Protein AF-A0A241VKY9-F1 (afdb_monomer_lite)

Sequence (109 aa):
MDLINQLGGYEKAKNELEKTKNQKYRNFGFLEEALLQYRREHNIFEVGDLVVNDGLIAPHIYSFKKLMPEISMALIMRNGEEGACGLFRLRHATPKEIQAGRRLEVCGG

pLDDT: mean 86.32, std 12.29, range [33.91, 96.44]

Secondary structure (DSSP, 8-state):
--HHHHTTSHHHHHHHHHHHHTSTT---HHHHHHHHHHHHHHT---TT-EEEETT-SS---EEEEEEEGGGTEEEEEETTEEEEEEGGGEEEPPHHHHHHTSPPP----

Radius of gyration: 15.53 Å; chains: 1; bounding box: 40×33×50 Å

Structure (mmCIF, N/CA/C/O backbone):
data_AF-A0A241VKY9-F1
#
_entry.id   AF-A0A241VKY9-F1
#
loop_
_atom_site.group_PDB
_atom_site.id
_atom_site.type_symbol
_atom_site.label_atom_id
_atom_site.label_alt_id
_atom_site.label_comp_id
_atom_site.label_asym_id
_atom_site.label_entity_id
_atom_site.label_seq_id
_atom_site.pdbx_PDB_ins_code
_atom_site.Cartn_x
_atom_site.Cartn_y
_atom_site.Cartn_z
_atom_site.occupancy
_atom_site.B_iso_or_equiv
_atom_site.auth_seq_id
_atom_site.auth_comp_id
_atom_site.auth_asym_id
_atom_site.auth_atom_id
_atom_site.pdbx_PDB_model_num
ATOM 1 N N . MET A 1 1 ? -23.117 -1.696 1.195 1.00 53.22 1 MET A N 1
ATOM 2 C CA . MET A 1 1 ? -22.754 -0.777 2.294 1.00 53.22 1 MET A CA 1
ATOM 3 C C . MET A 1 1 ? -21.335 -1.103 2.684 1.00 53.22 1 MET A C 1
ATOM 5 O O . MET A 1 1 ? -21.063 -2.259 2.969 1.00 53.22 1 MET A O 1
ATOM 9 N N . ASP A 1 2 ? -20.450 -0.123 2.612 1.00 78.00 2 ASP A N 1
ATOM 10 C CA . ASP A 1 2 ? -19.056 -0.283 3.006 1.00 78.00 2 ASP A CA 1
ATOM 11 C C . ASP A 1 2 ? -18.948 -0.171 4.539 1.00 78.00 2 ASP A C 1
ATOM 13 O O . ASP A 1 2 ? -19.438 0.794 5.134 1.00 78.00 2 ASP A O 1
ATOM 17 N N . LEU A 1 3 ? -18.357 -1.190 5.170 1.00 82.50 3 LEU A N 1
ATOM 18 C CA . LEU A 1 3 ? -18.149 -1.280 6.619 1.00 82.50 3 LEU A CA 1
ATOM 19 C C . LEU A 1 3 ? -17.422 -0.037 7.155 1.00 82.50 3 LEU A C 1
ATOM 21 O O . LEU A 1 3 ? -17.753 0.459 8.231 1.00 82.50 3 LEU A O 1
ATOM 25 N N . ILE A 1 4 ? -16.480 0.509 6.382 1.00 86.62 4 ILE A N 1
ATOM 26 C CA . ILE A 1 4 ? -15.721 1.705 6.758 1.00 86.62 4 ILE A CA 1
ATOM 27 C C . ILE A 1 4 ? -16.634 2.930 6.844 1.00 86.62 4 ILE A C 1
ATOM 29 O O . ILE A 1 4 ? -16.557 3.713 7.794 1.00 86.62 4 ILE A O 1
ATOM 33 N N . ASN A 1 5 ? -17.562 3.065 5.899 1.00 84.19 5 ASN A N 1
ATOM 34 C CA . ASN A 1 5 ? -18.554 4.133 5.910 1.00 84.19 5 ASN A CA 1
ATOM 35 C C . ASN A 1 5 ? -19.540 4.002 7.088 1.00 84.19 5 ASN A C 1
ATOM 37 O O . ASN A 1 5 ? -19.902 5.010 7.695 1.00 84.19 5 ASN A O 1
ATOM 41 N N . GLN A 1 6 ? -19.918 2.780 7.483 1.00 84.38 6 GLN A N 1
ATOM 42 C CA . GLN A 1 6 ? -20.761 2.547 8.670 1.00 84.38 6 GLN A CA 1
ATOM 43 C C . GLN A 1 6 ? -20.059 2.913 9.986 1.00 84.38 6 GLN A C 1
ATOM 45 O O . GLN A 1 6 ? -20.704 3.402 10.912 1.00 84.38 6 GLN A O 1
ATOM 50 N N . LEU A 1 7 ? -18.738 2.739 10.057 1.00 84.44 7 LEU A N 1
ATOM 51 C CA . LEU A 1 7 ? -17.909 3.152 11.197 1.00 84.44 7 LEU A CA 1
ATOM 52 C C . LEU A 1 7 ? -17.648 4.672 11.232 1.00 84.44 7 LEU A C 1
ATOM 54 O O . LEU A 1 7 ? -16.969 5.178 12.128 1.00 84.44 7 LEU A O 1
ATOM 58 N N . GLY A 1 8 ? -18.220 5.422 10.286 1.00 88.00 8 GLY A N 1
ATOM 59 C CA . GLY A 1 8 ? -18.117 6.875 10.208 1.00 88.00 8 GLY A CA 1
ATOM 60 C C . GLY A 1 8 ? -16.849 7.368 9.510 1.00 88.00 8 GLY A C 1
ATOM 61 O O . GLY A 1 8 ? -16.418 8.492 9.781 1.00 88.00 8 GLY A O 1
ATOM 62 N N . GLY A 1 9 ? -16.278 6.543 8.630 1.00 89.06 9 GLY A N 1
ATOM 63 C CA . GLY A 1 9 ? -15.174 6.889 7.742 1.00 89.06 9 GLY A CA 1
ATOM 64 C C . GLY A 1 9 ? -13.849 6.221 8.107 1.00 89.06 9 GLY A C 1
ATOM 65 O O . GLY A 1 9 ? -13.673 5.666 9.193 1.00 89.06 9 GLY A O 1
ATOM 66 N N . TYR A 1 10 ? -12.901 6.320 7.173 1.00 89.81 10 TYR A N 1
ATOM 67 C CA . TYR A 1 10 ? -11.587 5.678 7.235 1.00 89.81 10 TYR A CA 1
ATOM 68 C C . TYR A 1 10 ? -10.825 5.961 8.537 1.00 89.81 10 TYR A C 1
ATOM 70 O O . TYR A 1 10 ? -10.441 5.033 9.246 1.00 89.81 10 TYR A O 1
ATOM 78 N N . GLU A 1 11 ? -10.687 7.238 8.904 1.00 89.88 11 GLU A N 1
ATOM 79 C CA . GLU A 1 11 ? -9.952 7.654 10.106 1.00 89.88 11 GLU A CA 1
ATOM 80 C C . GLU A 1 11 ? -10.564 7.098 11.398 1.00 89.88 11 GLU A C 1
ATOM 82 O O . GLU A 1 11 ? -9.847 6.682 12.309 1.00 89.88 11 GLU A O 1
ATOM 87 N N . LYS A 1 12 ? -11.900 7.038 11.482 1.00 89.75 12 LYS A N 1
ATOM 88 C CA . LYS A 1 12 ? -12.578 6.467 12.653 1.00 89.75 12 LYS A CA 1
ATOM 89 C C . LYS A 1 12 ? -12.350 4.964 12.734 1.00 89.75 12 LYS A C 1
ATOM 91 O O . LYS A 1 12 ? -11.969 4.475 13.793 1.00 89.75 12 LYS A O 1
ATOM 96 N N . ALA A 1 13 ? -12.524 4.252 11.623 1.00 89.44 13 ALA A N 1
ATOM 97 C CA . ALA A 1 13 ? -12.294 2.812 11.558 1.00 89.44 13 ALA A CA 1
ATOM 98 C C . ALA A 1 13 ? -10.840 2.440 11.911 1.00 89.44 13 ALA A C 1
ATOM 100 O O . ALA A 1 13 ? -10.611 1.501 12.675 1.00 89.44 13 ALA A O 1
ATOM 101 N N . LYS A 1 14 ? -9.863 3.216 11.426 1.00 89.31 14 LYS A N 1
ATOM 102 C CA . LYS A 1 14 ? -8.444 3.048 11.761 1.00 89.31 14 LYS A CA 1
ATOM 103 C 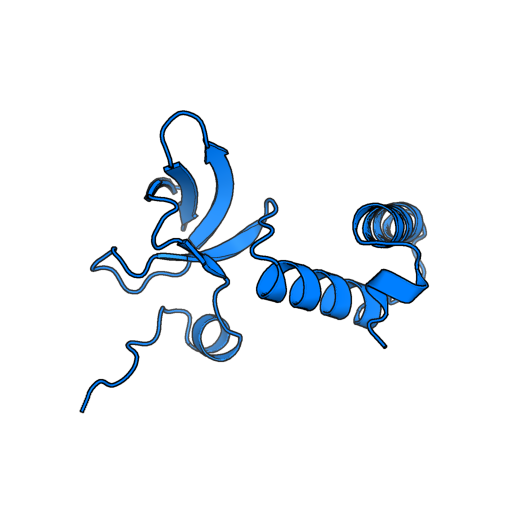C . LYS A 1 14 ? -8.167 3.275 13.248 1.00 89.31 14 LYS A C 1
ATOM 105 O O . LYS A 1 14 ? -7.511 2.451 13.879 1.00 89.31 14 LYS A O 1
ATOM 110 N N . ASN A 1 15 ? -8.701 4.350 13.825 1.00 88.62 15 ASN A N 1
ATOM 111 C CA . ASN A 1 15 ? -8.531 4.646 15.248 1.00 88.62 15 ASN A CA 1
ATOM 112 C C . ASN A 1 15 ? -9.141 3.547 16.139 1.00 88.62 15 ASN A C 1
ATOM 114 O O . ASN A 1 15 ? -8.541 3.137 17.130 1.00 88.62 15 ASN A O 1
ATOM 118 N N . GLU A 1 16 ? -10.310 3.016 15.773 1.00 86.38 16 GLU A N 1
ATOM 119 C CA . GLU A 1 16 ? -10.911 1.879 16.482 1.00 86.38 16 GLU A CA 1
ATOM 120 C C . GLU A 1 16 ? -10.027 0.625 16.407 1.00 86.38 16 GLU A C 1
ATOM 122 O O . GLU A 1 16 ? -9.831 -0.054 17.421 1.00 86.38 16 GLU A O 1
ATOM 127 N N . LEU A 1 17 ? -9.415 0.345 15.250 1.00 85.69 17 LEU A N 1
ATOM 128 C CA . LEU A 1 17 ? -8.448 -0.746 15.137 1.00 85.69 17 LEU A CA 1
ATOM 129 C C . LEU A 1 17 ? -7.239 -0.526 16.064 1.00 85.69 17 LEU A C 1
ATOM 131 O O . LEU A 1 17 ? -6.865 -1.442 16.795 1.00 85.69 17 LEU A O 1
ATOM 135 N N . GLU A 1 18 ? -6.648 0.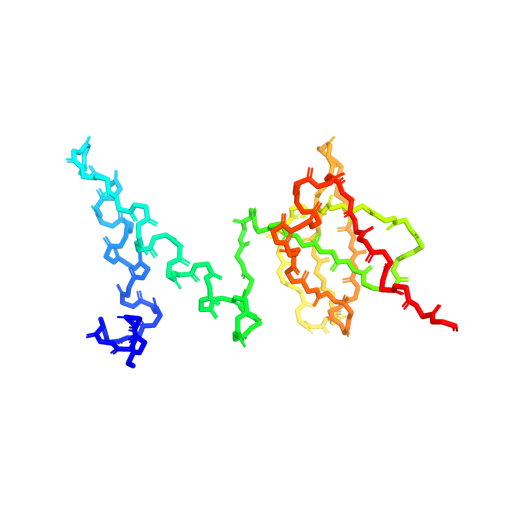671 16.086 1.00 84.44 18 GLU A N 1
ATOM 136 C CA . GLU A 1 18 ? -5.485 0.986 16.933 1.00 84.44 18 GLU A CA 1
ATOM 137 C C . GLU A 1 18 ? -5.797 0.877 18.432 1.00 84.44 18 GLU A C 1
ATOM 139 O O . GLU A 1 18 ? -5.063 0.217 19.177 1.00 84.44 18 GLU A O 1
ATOM 144 N N . LYS A 1 19 ? -6.925 1.446 18.880 1.00 82.38 19 LYS A N 1
ATOM 145 C CA . LYS A 1 19 ? -7.395 1.315 20.270 1.00 82.38 19 LYS A CA 1
ATOM 146 C C . LYS A 1 19 ? -7.543 -0.139 20.680 1.00 82.38 19 LYS A C 1
ATOM 148 O O . LYS A 1 19 ? -7.254 -0.483 21.827 1.00 82.38 19 LYS A O 1
ATOM 153 N N . THR A 1 20 ? -7.997 -0.985 19.758 1.00 74.81 20 THR A N 1
ATOM 154 C CA . THR A 1 20 ? -8.284 -2.376 20.086 1.00 74.81 20 THR A CA 1
ATOM 155 C C . THR A 1 20 ? -7.098 -3.313 19.885 1.00 74.81 20 THR A C 1
ATOM 157 O O . THR A 1 20 ? -7.024 -4.308 20.596 1.00 74.81 20 THR A O 1
ATOM 160 N N . LYS A 1 21 ? -6.096 -2.969 19.063 1.00 72.38 21 LYS A N 1
ATOM 161 C CA . LYS A 1 21 ? -4.784 -3.653 19.064 1.00 72.38 21 LYS A CA 1
ATOM 162 C C . LYS A 1 21 ? -4.100 -3.585 20.429 1.00 72.38 21 LYS A C 1
ATOM 164 O O . LYS A 1 21 ? -3.457 -4.545 20.846 1.00 72.38 21 LYS A O 1
ATOM 169 N N . ASN A 1 22 ? -4.306 -2.492 21.163 1.00 66.38 22 ASN A N 1
ATOM 170 C CA . ASN A 1 22 ? -3.832 -2.352 22.542 1.00 66.38 22 ASN A CA 1
ATOM 171 C C . ASN A 1 22 ? -4.612 -3.227 23.545 1.00 66.38 22 ASN A C 1
ATOM 173 O O . ASN A 1 22 ? -4.151 -3.458 24.663 1.00 66.38 22 ASN A O 1
ATOM 177 N N . GLN A 1 23 ? -5.775 -3.755 23.153 1.00 67.88 23 GLN A N 1
ATOM 178 C CA . GLN A 1 23 ? -6.578 -4.681 23.946 1.00 67.88 23 GLN A CA 1
ATOM 179 C C . GLN A 1 23 ? -6.308 -6.112 23.465 1.00 67.88 23 GLN A C 1
ATOM 181 O O . GLN A 1 23 ? -6.885 -6.586 22.495 1.00 67.88 23 GLN A O 1
ATOM 186 N N . LYS A 1 24 ? -5.419 -6.802 24.185 1.00 58.69 24 LYS A N 1
ATOM 187 C CA . LYS A 1 24 ? -4.808 -8.127 23.930 1.00 58.69 24 LYS A CA 1
ATOM 188 C C . LYS A 1 24 ? -5.697 -9.301 23.440 1.00 58.69 24 LYS A C 1
ATOM 190 O O . LYS A 1 24 ? -5.159 -10.387 23.259 1.00 58.69 24 LYS A O 1
ATOM 195 N N . TYR A 1 25 ? -7.013 -9.151 23.263 1.00 53.47 25 TYR A N 1
ATOM 196 C CA . TYR A 1 25 ? -7.967 -10.273 23.239 1.00 53.47 25 TYR A CA 1
ATOM 197 C C . TYR A 1 25 ? -9.054 -10.247 22.157 1.00 53.47 25 TYR A C 1
ATOM 199 O O . TYR A 1 25 ? -10.051 -10.957 22.289 1.00 53.47 25 TYR A O 1
ATOM 207 N N . ARG A 1 26 ? -8.913 -9.485 21.070 1.00 59.72 26 ARG A N 1
ATOM 208 C CA . ARG A 1 26 ? -9.899 -9.556 19.980 1.00 59.72 26 ARG A CA 1
ATOM 209 C C . ARG A 1 26 ? -9.243 -9.715 18.617 1.00 59.72 26 ARG A C 1
ATOM 211 O O . ARG A 1 26 ? -8.392 -8.929 18.219 1.00 59.72 26 ARG A O 1
ATOM 218 N N . ASN A 1 27 ? -9.683 -10.750 17.909 1.00 60.69 27 ASN A N 1
ATOM 219 C CA . ASN A 1 27 ? -9.340 -10.994 16.519 1.00 60.69 27 ASN A CA 1
ATOM 220 C C . ASN A 1 27 ? -10.202 -10.076 15.635 1.00 60.69 27 ASN A C 1
ATOM 222 O O . ASN A 1 27 ? -11.409 -10.282 15.521 1.00 60.69 27 ASN A O 1
ATOM 226 N N . PHE A 1 28 ? -9.585 -9.045 15.056 1.00 71.50 28 PHE A N 1
ATOM 227 C CA . PHE A 1 28 ? -10.226 -8.080 14.153 1.00 71.50 28 PHE A CA 1
ATOM 228 C C . PHE A 1 28 ? -9.790 -8.258 12.699 1.00 71.50 28 PHE A C 1
ATOM 230 O O . PHE A 1 28 ? -9.819 -7.288 11.944 1.00 71.50 28 PHE A O 1
ATOM 237 N N . GLY A 1 29 ? -9.424 -9.477 12.283 1.00 79.00 29 GLY A N 1
ATOM 238 C CA . GLY A 1 29 ? -9.007 -9.738 10.899 1.00 79.00 29 GLY A CA 1
ATOM 239 C C . GLY A 1 29 ? -9.967 -9.144 9.858 1.00 79.00 29 GLY A C 1
ATOM 240 O O . GLY A 1 29 ? -9.523 -8.532 8.897 1.00 79.00 29 GLY A O 1
ATOM 241 N N . PHE A 1 30 ? -11.280 -9.172 10.121 1.00 83.12 30 PHE A N 1
ATOM 242 C CA . PHE A 1 30 ? -12.287 -8.569 9.239 1.00 83.12 30 PHE A CA 1
ATOM 243 C C . PHE A 1 30 ? -12.161 -7.038 9.084 1.00 83.12 30 PHE A C 1
ATOM 245 O O . PHE A 1 30 ? -12.415 -6.509 8.005 1.00 83.12 30 PHE A O 1
ATOM 252 N N . LEU A 1 31 ? -11.788 -6.308 10.144 1.00 86.50 31 LEU A N 1
ATOM 253 C CA . LEU A 1 31 ? -11.622 -4.851 10.100 1.00 86.50 31 LEU A CA 1
ATOM 254 C C . LEU A 1 31 ? -10.304 -4.481 9.415 1.00 86.50 31 LEU A C 1
ATOM 256 O O . LEU A 1 31 ? -10.262 -3.516 8.657 1.00 86.50 31 LEU A O 1
ATOM 260 N N . GLU A 1 32 ? -9.246 -5.262 9.647 1.00 86.94 32 GLU A N 1
ATOM 261 C CA . GLU A 1 32 ? -7.969 -5.102 8.944 1.00 86.94 32 GLU A CA 1
ATOM 262 C C . GLU A 1 32 ? -8.126 -5.345 7.439 1.00 86.94 32 GLU A C 1
ATOM 264 O O . GLU A 1 32 ? -7.646 -4.547 6.632 1.00 86.94 32 GLU A O 1
ATOM 269 N N . GLU A 1 33 ? -8.857 -6.392 7.053 1.00 87.62 33 GLU A N 1
ATOM 270 C CA . GLU A 1 33 ? -9.189 -6.684 5.658 1.00 87.62 33 GLU A CA 1
ATOM 271 C C . GLU A 1 33 ? -10.042 -5.579 5.029 1.00 87.62 33 GLU A C 1
ATOM 273 O O . GLU A 1 33 ? -9.740 -5.132 3.922 1.00 87.62 33 GLU A O 1
ATOM 278 N N . ALA A 1 34 ? -11.063 -5.086 5.738 1.00 89.56 34 ALA A N 1
ATOM 279 C CA . ALA A 1 34 ? -11.904 -3.994 5.253 1.00 89.56 34 ALA A CA 1
ATOM 280 C C . ALA A 1 34 ? -11.111 -2.691 5.057 1.00 89.56 34 ALA A C 1
ATOM 282 O O . ALA A 1 34 ? -11.262 -2.028 4.032 1.00 89.56 34 ALA A O 1
ATOM 283 N N . LEU A 1 35 ? -10.223 -2.341 5.995 1.00 91.31 35 LEU A N 1
ATOM 284 C CA . LEU A 1 35 ? -9.340 -1.178 5.869 1.00 91.31 35 LEU A CA 1
ATOM 285 C C . LEU A 1 35 ? -8.350 -1.346 4.712 1.00 91.31 35 LEU A C 1
ATOM 287 O O . LEU A 1 35 ? -8.130 -0.407 3.949 1.00 91.31 35 LEU A O 1
ATOM 291 N N . LEU A 1 36 ? -7.768 -2.536 4.542 1.00 91.25 36 LEU A N 1
ATOM 292 C CA . LEU A 1 36 ? -6.895 -2.832 3.407 1.00 91.25 36 LEU A CA 1
ATOM 293 C C . LEU A 1 36 ? -7.640 -2.699 2.073 1.00 91.25 36 LEU A C 1
ATOM 295 O O . LEU A 1 36 ? -7.105 -2.102 1.140 1.00 91.25 36 LEU A O 1
ATOM 299 N N . GLN A 1 37 ? -8.860 -3.227 1.980 1.00 90.88 37 GLN A N 1
ATOM 300 C CA . GLN A 1 37 ? -9.674 -3.132 0.773 1.00 90.88 37 GLN A CA 1
ATOM 301 C C . GLN A 1 37 ? -10.033 -1.676 0.456 1.00 90.88 37 GLN A C 1
ATOM 303 O O . GLN A 1 37 ? -9.817 -1.225 -0.667 1.00 90.88 37 GLN A O 1
ATOM 308 N N . TYR A 1 38 ? -10.462 -0.911 1.461 1.00 92.56 38 TYR A N 1
ATOM 309 C CA . TYR A 1 38 ? -10.755 0.513 1.310 1.00 92.56 38 TYR A CA 1
ATOM 310 C C . TYR A 1 38 ? -9.530 1.300 0.822 1.00 92.56 38 TYR A C 1
ATOM 312 O O . TYR A 1 38 ? -9.619 2.094 -0.112 1.00 92.56 38 TYR A O 1
ATOM 320 N N . ARG A 1 39 ? -8.347 1.043 1.394 1.00 93.50 39 ARG A N 1
ATOM 321 C CA . ARG A 1 39 ? -7.100 1.689 0.952 1.00 93.50 39 ARG A CA 1
ATOM 322 C C . ARG A 1 39 ? -6.770 1.401 -0.509 1.00 93.50 39 ARG A C 1
ATOM 324 O O . ARG A 1 39 ? -6.362 2.311 -1.231 1.00 93.50 39 ARG A O 1
ATOM 331 N N . ARG A 1 40 ? -6.981 0.158 -0.950 1.00 91.50 40 ARG A N 1
ATOM 332 C CA . ARG A 1 40 ? -6.783 -0.264 -2.343 1.00 91.50 40 ARG A CA 1
ATOM 333 C C . ARG A 1 40 ? -7.738 0.438 -3.301 1.00 91.50 40 ARG A C 1
ATOM 335 O O . ARG A 1 40 ? -7.301 0.879 -4.357 1.00 91.50 40 ARG A O 1
ATOM 342 N N . GLU A 1 41 ? -9.007 0.563 -2.927 1.00 90.62 41 GLU A N 1
ATOM 343 C CA . GLU A 1 41 ? -10.041 1.209 -3.746 1.00 90.62 41 GLU A CA 1
ATOM 344 C C . GLU A 1 41 ? -9.855 2.729 -3.841 1.00 90.62 41 GLU A C 1
ATOM 346 O O . GLU A 1 41 ? -10.120 3.326 -4.883 1.00 90.62 41 GLU A O 1
ATOM 351 N N . HIS A 1 42 ? -9.345 3.353 -2.778 1.00 90.44 42 HIS A N 1
ATOM 352 C CA . HIS A 1 42 ? -9.181 4.804 -2.685 1.00 90.44 42 HIS A CA 1
ATOM 353 C C . HIS A 1 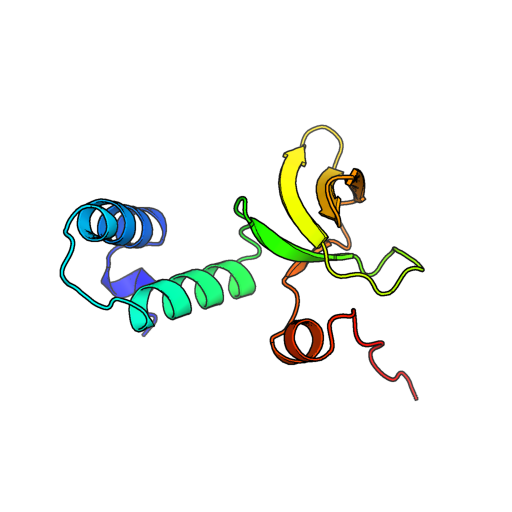42 ? -7.752 5.304 -2.960 1.00 90.44 42 HIS A C 1
ATOM 355 O O . HIS A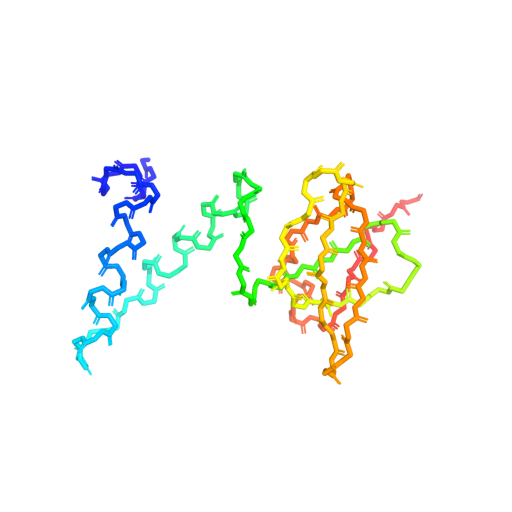 1 42 ? -7.497 6.499 -2.826 1.00 90.44 42 HIS A O 1
ATOM 361 N N . ASN A 1 43 ? -6.819 4.424 -3.350 1.00 90.06 43 ASN A N 1
ATOM 362 C CA . ASN A 1 43 ? -5.395 4.747 -3.535 1.00 90.06 43 ASN A CA 1
ATOM 363 C C . ASN A 1 43 ? -4.759 5.440 -2.314 1.00 90.06 43 ASN A C 1
ATOM 365 O O . ASN A 1 43 ? -3.928 6.341 -2.441 1.00 90.06 43 ASN A O 1
ATOM 369 N N . ILE A 1 44 ? -5.156 5.012 -1.117 1.00 92.69 44 ILE A N 1
ATOM 370 C CA . ILE A 1 44 ? -4.544 5.441 0.143 1.00 92.69 44 ILE A CA 1
ATOM 371 C C . ILE A 1 44 ? -3.383 4.492 0.428 1.00 92.69 44 ILE A C 1
ATOM 373 O O . ILE A 1 44 ? -3.552 3.279 0.342 1.00 92.69 44 ILE A O 1
ATOM 377 N N . PHE A 1 45 ? -2.217 5.029 0.775 1.00 93.38 45 PHE A N 1
ATOM 378 C CA . PHE A 1 45 ? -1.022 4.244 1.082 1.00 93.38 45 PHE A CA 1
ATOM 379 C C . PHE A 1 45 ? -0.601 4.471 2.528 1.00 93.38 45 PHE A C 1
ATOM 381 O O . PHE A 1 45 ? -0.497 5.617 2.972 1.00 93.38 45 PHE A O 1
ATOM 388 N N . GLU A 1 46 ? -0.301 3.395 3.248 1.00 93.69 46 GLU A N 1
ATOM 389 C CA . GLU A 1 46 ? 0.292 3.463 4.579 1.00 93.69 46 GLU A CA 1
ATOM 390 C C . GLU A 1 46 ? 1.577 2.648 4.677 1.00 93.69 46 GLU A C 1
ATOM 392 O O . GLU A 1 46 ? 1.867 1.765 3.867 1.00 93.69 46 GLU A O 1
ATOM 397 N N . VAL A 1 47 ? 2.373 2.975 5.694 1.00 94.25 47 VAL A N 1
ATOM 398 C CA . 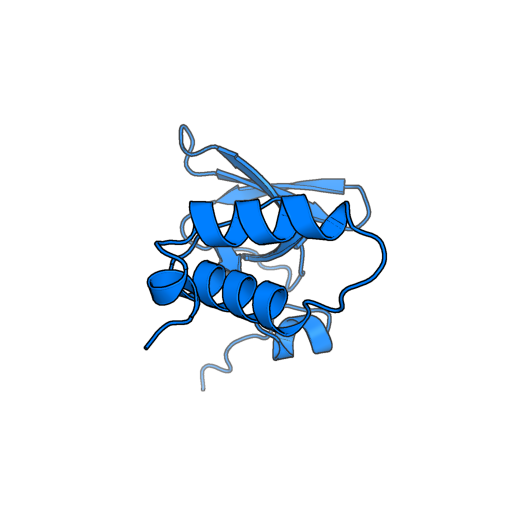VAL A 1 47 ? 3.654 2.320 5.954 1.00 94.25 47 VAL A CA 1
ATOM 399 C C . VAL A 1 47 ? 3.451 0.815 6.114 1.00 94.25 47 VAL A C 1
ATOM 401 O O . VAL A 1 47 ? 2.644 0.379 6.932 1.00 94.25 47 VAL A O 1
ATOM 404 N N . GLY A 1 48 ? 4.212 0.029 5.356 1.00 92.25 48 GLY A N 1
ATOM 405 C CA . GLY A 1 48 ? 4.107 -1.428 5.347 1.00 92.25 48 GLY A CA 1
ATOM 406 C C . GLY A 1 48 ? 3.245 -1.996 4.220 1.00 92.25 48 GLY A C 1
ATOM 407 O O . GLY A 1 48 ? 3.267 -3.210 4.020 1.00 92.25 48 GLY A O 1
ATOM 408 N N . ASP A 1 49 ? 2.523 -1.162 3.463 1.00 95.19 49 ASP A N 1
ATOM 409 C CA . ASP A 1 49 ? 1.715 -1.656 2.349 1.00 95.19 49 ASP A CA 1
ATOM 410 C C . ASP A 1 49 ? 2.573 -2.289 1.265 1.00 95.19 49 ASP A C 1
ATOM 412 O O . ASP A 1 49 ? 3.563 -1.720 0.808 1.00 95.19 49 ASP A O 1
ATOM 416 N N . LEU A 1 50 ? 2.155 -3.470 0.817 1.00 95.62 50 LEU A N 1
ATOM 417 C CA . LEU A 1 50 ? 2.788 -4.133 -0.309 1.00 95.62 50 LEU A CA 1
ATOM 418 C C . LEU A 1 50 ? 2.326 -3.469 -1.602 1.00 95.62 50 LEU A C 1
ATOM 420 O O . LEU A 1 50 ? 1.146 -3.506 -1.956 1.00 95.62 50 LEU A O 1
ATOM 424 N N . VAL A 1 51 ? 3.277 -2.875 -2.307 1.00 95.19 51 VAL A N 1
ATOM 425 C CA . VAL A 1 51 ? 3.063 -2.087 -3.517 1.00 95.19 51 VAL A CA 1
ATOM 426 C C . VAL A 1 51 ? 3.915 -2.611 -4.661 1.00 95.19 51 VAL A C 1
ATOM 428 O O . VAL A 1 51 ? 4.941 -3.272 -4.476 1.00 95.19 51 VAL A O 1
ATOM 431 N N . VAL A 1 52 ? 3.484 -2.281 -5.869 1.00 94.69 52 VAL A N 1
ATOM 432 C CA . VAL A 1 52 ? 4.234 -2.496 -7.103 1.00 94.69 52 VAL A CA 1
ATOM 433 C C . VAL A 1 52 ? 4.227 -1.207 -7.911 1.00 94.69 52 VAL A C 1
ATOM 435 O O . VAL A 1 52 ? 3.338 -0.366 -7.762 1.00 94.69 52 VAL A O 1
ATOM 438 N N . ASN A 1 53 ? 5.232 -1.042 -8.766 1.00 91.56 53 ASN A N 1
ATOM 439 C CA . ASN A 1 53 ? 5.292 0.084 -9.683 1.00 91.56 53 ASN A CA 1
ATOM 440 C C . ASN A 1 53 ? 5.263 -0.424 -11.123 1.00 91.56 53 ASN A C 1
ATOM 442 O O . ASN A 1 53 ? 6.156 -1.162 -11.538 1.00 91.56 53 ASN A O 1
ATOM 446 N N . ASP A 1 54 ? 4.261 -0.005 -11.893 1.00 88.75 54 ASP A N 1
ATOM 447 C CA . ASP A 1 54 ? 4.093 -0.470 -13.271 1.00 88.75 54 ASP A CA 1
ATOM 448 C C . ASP A 1 54 ? 5.099 0.144 -14.261 1.00 88.75 54 ASP A C 1
ATOM 450 O O . ASP A 1 54 ? 5.195 -0.285 -15.410 1.00 88.75 54 ASP A O 1
ATOM 454 N N . GLY A 1 55 ? 5.859 1.155 -13.832 1.00 84.19 55 GLY A N 1
ATOM 455 C CA . GLY A 1 55 ? 6.934 1.779 -14.601 1.00 84.19 55 GLY A CA 1
ATOM 456 C C . GLY A 1 55 ? 8.308 1.161 -14.381 1.00 84.19 55 GLY A C 1
ATOM 457 O O . GLY A 1 55 ? 9.215 1.449 -15.158 1.00 84.19 55 GLY A O 1
ATOM 458 N N . LEU A 1 56 ? 8.475 0.321 -13.357 1.00 82.44 56 LEU A N 1
ATOM 459 C CA . LEU A 1 56 ? 9.735 -0.374 -13.124 1.00 82.44 56 LEU A CA 1
ATOM 460 C C . LEU A 1 56 ? 9.807 -1.645 -13.973 1.00 82.44 56 LEU A C 1
ATOM 462 O O . LEU A 1 56 ? 8.857 -2.423 -14.047 1.00 82.44 56 LEU A O 1
ATOM 466 N N . ILE A 1 57 ? 10.972 -1.869 -14.584 1.00 80.94 57 ILE A N 1
ATOM 467 C CA . ILE A 1 57 ? 11.261 -3.100 -15.335 1.00 80.94 57 ILE A CA 1
ATOM 468 C C . ILE A 1 57 ? 11.239 -4.301 -14.383 1.00 80.94 57 ILE A C 1
ATOM 470 O O . ILE A 1 57 ? 10.698 -5.355 -14.705 1.00 80.94 57 ILE A O 1
ATOM 474 N N . ALA A 1 58 ? 11.797 -4.131 -13.183 1.00 85.56 58 ALA A N 1
ATOM 475 C CA . ALA A 1 58 ? 11.860 -5.193 -12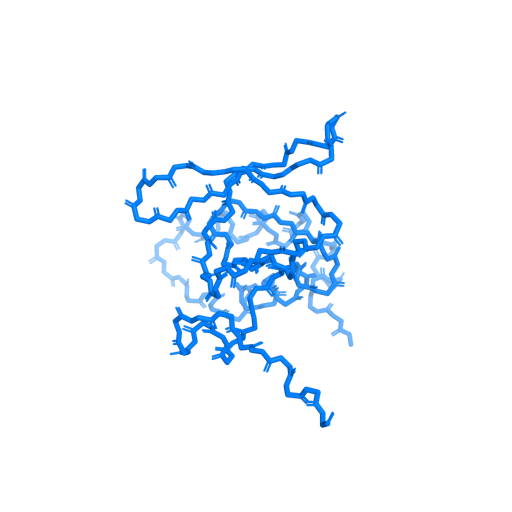.197 1.00 85.56 58 ALA A CA 1
ATOM 476 C C . ALA A 1 58 ? 10.453 -5.541 -11.668 1.00 85.56 58 ALA A C 1
ATOM 478 O O . ALA A 1 58 ? 9.754 -4.659 -11.161 1.00 85.56 58 ALA A O 1
ATOM 479 N N . PRO A 1 59 ? 10.029 -6.819 -11.705 1.00 90.06 59 PRO A N 1
ATOM 480 C CA . PRO A 1 59 ? 8.705 -7.237 -11.256 1.00 90.06 59 PRO A CA 1
ATOM 481 C C . PRO A 1 59 ? 8.663 -7.427 -9.732 1.00 90.06 59 PRO A C 1
ATOM 483 O O . PRO A 1 59 ? 8.162 -8.428 -9.226 1.00 90.06 59 PRO A O 1
ATOM 486 N N . HIS A 1 60 ? 9.254 -6.518 -8.967 1.00 92.69 60 HIS A N 1
ATOM 487 C CA . HIS A 1 60 ? 9.375 -6.677 -7.523 1.00 92.69 60 HIS A CA 1
ATOM 488 C C . HIS A 1 60 ? 8.161 -6.129 -6.777 1.00 92.69 60 HIS A C 1
ATOM 490 O O . HIS A 1 60 ? 7.520 -5.170 -7.206 1.00 92.69 60 HIS A O 1
ATOM 496 N N . ILE A 1 61 ? 7.885 -6.754 -5.634 1.00 94.81 61 ILE A N 1
ATOM 497 C CA . ILE A 1 61 ? 7.012 -6.203 -4.603 1.00 94.81 61 ILE A CA 1
ATOM 498 C C . ILE A 1 61 ? 7.883 -5.430 -3.627 1.00 94.81 61 ILE A C 1
ATOM 500 O O . ILE A 1 61 ? 8.966 -5.885 -3.244 1.00 94.81 61 ILE A O 1
ATOM 504 N N . TYR A 1 62 ? 7.387 -4.270 -3.232 1.00 95.31 62 TYR A N 1
ATOM 505 C CA . TYR A 1 62 ? 8.035 -3.391 -2.280 1.00 95.31 62 TYR A CA 1
ATOM 506 C C . TYR A 1 62 ? 7.099 -3.109 -1.112 1.00 95.31 62 TYR A C 1
ATOM 508 O O . TYR A 1 62 ? 5.883 -3.194 -1.250 1.00 95.31 62 TYR A O 1
ATOM 516 N N . SER A 1 63 ? 7.672 -2.747 0.027 1.00 96.31 63 SER A N 1
ATOM 517 C CA . SER A 1 63 ? 6.940 -2.172 1.149 1.00 96.31 63 SER A CA 1
ATOM 518 C C . SER A 1 63 ? 6.923 -0.652 1.011 1.00 96.31 63 SER A C 1
ATOM 520 O O . SER A 1 63 ? 7.969 -0.030 0.806 1.00 96.31 63 SER A O 1
ATOM 522 N N . PHE A 1 64 ? 5.747 -0.042 1.093 1.00 96.44 64 PHE A N 1
ATOM 523 C CA . PHE A 1 64 ? 5.595 1.404 1.099 1.00 96.44 64 PHE A CA 1
ATOM 524 C C . PHE A 1 64 ? 6.136 1.986 2.405 1.00 96.44 64 PHE A C 1
ATOM 526 O O . PHE A 1 64 ? 5.842 1.485 3.492 1.00 96.44 64 PHE A O 1
ATOM 533 N N . LYS A 1 65 ? 6.911 3.069 2.310 1.00 95.94 65 LYS A N 1
ATOM 534 C CA . LYS A 1 65 ? 7.504 3.726 3.479 1.00 95.94 65 LYS A CA 1
ATOM 535 C C . LYS A 1 65 ? 7.037 5.161 3.662 1.00 95.94 65 LYS A C 1
ATOM 537 O O . LYS A 1 65 ? 6.773 5.564 4.791 1.00 95.94 65 LYS A O 1
ATOM 542 N N . LYS A 1 66 ? 6.977 5.957 2.594 1.00 94.88 66 LYS A N 1
ATOM 543 C CA . LYS A 1 66 ? 6.630 7.380 2.704 1.00 94.88 66 LYS A CA 1
ATOM 544 C C . LYS A 1 66 ? 6.144 7.955 1.378 1.00 94.88 66 LYS A C 1
ATOM 546 O O . LYS A 1 66 ? 6.718 7.661 0.334 1.00 94.88 66 LYS A O 1
ATOM 551 N N . LEU A 1 67 ? 5.151 8.839 1.441 1.00 93.62 67 LEU A N 1
ATOM 552 C CA . LEU A 1 67 ? 4.736 9.677 0.316 1.00 93.62 67 LEU A CA 1
ATOM 553 C C . LEU A 1 67 ? 5.571 10.966 0.270 1.00 93.62 67 LEU A C 1
ATOM 555 O O . LEU A 1 67 ? 5.769 11.604 1.304 1.00 93.62 67 LEU A O 1
ATOM 559 N N . MET A 1 68 ? 6.025 11.353 -0.921 1.00 92.69 68 MET A N 1
ATOM 560 C CA . MET A 1 68 ? 6.712 12.621 -1.201 1.00 92.69 68 MET A CA 1
ATOM 561 C C . MET A 1 68 ? 5.976 13.349 -2.339 1.00 92.69 68 MET A C 1
ATOM 563 O O . MET A 1 68 ? 6.454 13.382 -3.482 1.00 92.69 68 MET A O 1
ATOM 567 N N . PRO A 1 69 ? 4.754 13.854 -2.073 1.00 88.88 69 PRO A N 1
ATOM 568 C CA . PRO A 1 69 ? 3.898 14.451 -3.098 1.00 88.88 69 PRO A CA 1
ATOM 569 C C . PRO A 1 69 ? 4.526 15.679 -3.770 1.00 88.88 69 PRO A C 1
ATOM 571 O O . PRO A 1 69 ? 4.292 15.903 -4.955 1.00 88.88 69 PRO A O 1
ATOM 574 N N . GLU A 1 70 ? 5.372 16.427 -3.060 1.00 93.25 70 GLU A N 1
ATOM 575 C CA . GLU A 1 70 ? 6.067 17.626 -3.540 1.00 93.25 70 GLU A CA 1
ATOM 576 C C . GLU A 1 70 ? 6.935 17.384 -4.783 1.00 93.25 70 GLU A C 1
ATOM 578 O O . GLU A 1 70 ? 7.118 18.284 -5.598 1.00 93.25 70 GLU A O 1
ATOM 583 N N . ILE A 1 71 ? 7.430 16.156 -4.951 1.00 93.31 71 ILE A N 1
ATOM 584 C CA . ILE A 1 71 ? 8.233 15.734 -6.105 1.00 93.31 71 ILE A CA 1
ATOM 585 C C . ILE A 1 71 ? 7.578 14.582 -6.875 1.00 93.31 71 ILE A C 1
ATOM 587 O O . ILE A 1 71 ? 8.217 13.967 -7.722 1.00 93.31 71 ILE A O 1
ATOM 591 N N . SER A 1 72 ? 6.304 14.280 -6.604 1.00 93.06 72 SER A N 1
ATOM 592 C CA . SER A 1 72 ? 5.566 13.172 -7.232 1.00 93.06 72 SER A CA 1
ATOM 593 C C . SER A 1 72 ? 6.232 11.794 -7.071 1.00 93.06 72 SER A C 1
ATOM 595 O O . SER A 1 72 ? 6.151 10.949 -7.970 1.00 93.06 72 SER A O 1
ATOM 597 N N . MET A 1 73 ? 6.856 11.539 -5.914 1.00 94.19 73 MET A N 1
ATOM 598 C CA . MET A 1 73 ? 7.557 10.283 -5.610 1.00 94.19 73 MET A CA 1
ATOM 599 C C . MET A 1 73 ? 7.013 9.594 -4.349 1.00 94.19 73 MET A C 1
ATOM 601 O O . MET A 1 73 ? 6.371 10.206 -3.496 1.00 94.19 73 MET A O 1
ATOM 605 N N . ALA A 1 74 ? 7.314 8.306 -4.212 1.00 94.69 74 ALA A N 1
ATOM 606 C CA . ALA A 1 74 ? 7.177 7.536 -2.982 1.00 94.69 74 ALA A CA 1
ATOM 607 C C . ALA A 1 74 ? 8.490 6.833 -2.642 1.00 94.69 74 ALA A C 1
ATOM 609 O O . ALA A 1 74 ? 9.170 6.304 -3.526 1.00 94.69 74 ALA A O 1
ATOM 610 N N . LEU A 1 75 ? 8.797 6.782 -1.349 1.00 95.44 75 LEU A N 1
ATOM 611 C CA . LEU A 1 75 ? 9.851 5.952 -0.788 1.00 95.44 75 LEU A CA 1
ATOM 612 C C . LEU A 1 75 ? 9.306 4.538 -0.576 1.00 95.44 75 LEU A C 1
ATOM 614 O O . LEU A 1 75 ? 8.278 4.340 0.082 1.00 95.44 75 LEU A O 1
ATOM 618 N N . ILE A 1 76 ? 10.021 3.568 -1.124 1.00 95.44 76 ILE A N 1
ATOM 619 C CA . ILE A 1 76 ? 9.705 2.146 -1.087 1.00 95.44 76 ILE A CA 1
ATOM 620 C C . ILE A 1 76 ? 10.908 1.375 -0.547 1.00 95.44 76 ILE A C 1
ATOM 622 O O . ILE A 1 76 ? 12.046 1.827 -0.645 1.00 95.44 76 ILE A O 1
ATOM 626 N N . MET A 1 77 ? 10.663 0.209 0.034 1.00 95.38 77 MET A N 1
ATOM 627 C CA . MET A 1 77 ? 11.703 -0.621 0.630 1.00 95.38 77 MET A CA 1
ATOM 628 C C . MET A 1 77 ? 11.589 -2.061 0.151 1.00 95.38 77 MET A C 1
ATOM 630 O O . MET A 1 77 ? 10.492 -2.613 0.050 1.00 95.38 77 MET A O 1
ATOM 634 N N . ARG A 1 78 ? 12.731 -2.696 -0.099 1.00 93.00 78 ARG A N 1
ATOM 635 C CA . ARG A 1 78 ? 12.817 -4.133 -0.366 1.00 93.00 78 ARG A CA 1
ATOM 636 C C . ARG A 1 78 ? 14.110 -4.674 0.222 1.00 93.00 78 ARG A C 1
ATOM 638 O O . ARG A 1 78 ? 15.163 -4.100 0.002 1.00 93.00 78 ARG A O 1
ATOM 645 N N . ASN A 1 79 ? 14.034 -5.786 0.952 1.00 90.19 79 ASN A N 1
ATOM 646 C CA . ASN A 1 79 ? 15.200 -6.457 1.546 1.00 90.19 79 ASN A CA 1
ATOM 647 C C . ASN A 1 79 ? 16.097 -5.535 2.402 1.00 90.19 79 ASN A C 1
ATOM 649 O O . ASN A 1 79 ? 17.306 -5.717 2.441 1.00 90.19 79 ASN A O 1
ATOM 653 N N . GLY A 1 80 ? 15.509 -4.542 3.078 1.00 89.69 80 GLY A N 1
ATOM 654 C CA . GLY A 1 80 ? 16.249 -3.558 3.881 1.00 89.69 80 GLY A CA 1
ATOM 655 C C . GLY A 1 80 ? 16.864 -2.405 3.082 1.00 89.69 80 GLY A C 1
ATOM 656 O O . GLY A 1 80 ? 17.386 -1.473 3.684 1.00 89.69 80 GLY A O 1
ATOM 657 N N . GLU A 1 81 ? 16.756 -2.422 1.754 1.00 91.38 81 GLU A N 1
ATOM 658 C CA . GLU A 1 81 ? 17.223 -1.347 0.883 1.00 91.38 81 GLU A CA 1
ATOM 659 C C . GLU A 1 81 ? 16.085 -0.387 0.542 1.00 91.38 81 GLU A C 1
ATOM 661 O O . GLU A 1 81 ? 14.956 -0.798 0.248 1.00 91.38 81 GLU A O 1
ATOM 666 N N . GLU A 1 82 ? 16.395 0.906 0.575 1.00 93.25 82 GLU A N 1
ATOM 667 C CA . GLU A 1 82 ? 15.470 1.972 0.214 1.00 93.25 82 GLU A CA 1
ATOM 668 C C . GLU A 1 82 ? 15.620 2.347 -1.257 1.00 93.25 82 GLU A C 1
ATOM 670 O O . GLU A 1 82 ? 16.722 2.476 -1.785 1.00 93.25 82 GLU A O 1
ATOM 675 N N . GLY A 1 83 ? 14.486 2.567 -1.908 1.00 91.31 83 GLY A N 1
ATOM 676 C CA . GLY A 1 83 ? 14.405 3.105 -3.254 1.00 91.31 83 GLY A CA 1
ATOM 677 C C . GLY A 1 83 ? 13.292 4.135 -3.347 1.00 91.31 83 GLY A C 1
ATOM 678 O O . GLY A 1 83 ? 12.419 4.217 -2.485 1.00 91.31 83 GLY A O 1
ATOM 679 N N . ALA A 1 84 ? 13.299 4.916 -4.419 1.00 91.75 84 ALA A N 1
ATOM 680 C CA . ALA A 1 84 ? 12.231 5.856 -4.717 1.00 91.75 84 ALA A CA 1
ATOM 681 C C . ALA A 1 84 ? 11.593 5.505 -6.062 1.00 91.75 84 ALA A C 1
ATOM 683 O O . ALA A 1 84 ? 12.278 5.081 -6.994 1.00 91.75 84 ALA A O 1
ATOM 684 N N . CYS A 1 85 ? 10.281 5.684 -6.175 1.00 91.19 85 CYS A N 1
ATOM 685 C CA . CYS A 1 85 ? 9.562 5.479 -7.427 1.00 91.19 85 CYS A CA 1
ATOM 686 C C . CYS A 1 85 ? 8.498 6.560 -7.641 1.00 91.19 85 CYS A C 1
ATOM 688 O O . CYS A 1 85 ? 8.022 7.168 -6.683 1.00 91.19 85 CYS A O 1
ATOM 690 N N . GLY A 1 86 ? 8.138 6.812 -8.899 1.00 91.62 86 GLY A N 1
ATOM 691 C CA . GLY A 1 86 ? 7.128 7.813 -9.241 1.00 91.62 86 GLY A CA 1
ATOM 692 C C . GLY A 1 86 ? 5.719 7.373 -8.846 1.00 91.62 86 GLY A C 1
ATOM 693 O O . GLY A 1 86 ? 5.346 6.217 -9.059 1.00 91.62 86 GLY A O 1
ATOM 694 N N . LEU A 1 87 ? 4.921 8.311 -8.328 1.00 90.38 87 LEU A N 1
ATOM 695 C CA . LEU A 1 87 ? 3.549 8.052 -7.865 1.00 90.38 87 LEU A CA 1
ATOM 696 C C . LEU A 1 87 ? 2.598 7.638 -8.989 1.00 90.38 87 LEU A C 1
ATOM 698 O O . LEU A 1 87 ? 1.717 6.816 -8.775 1.00 90.38 87 LEU A O 1
ATOM 702 N N . PHE A 1 88 ? 2.800 8.163 -10.198 1.00 87.44 88 PHE A N 1
ATOM 703 C CA . PHE A 1 88 ? 1.903 7.972 -11.345 1.00 87.44 88 PHE A CA 1
ATOM 704 C C . PHE A 1 88 ? 1.719 6.509 -11.792 1.00 87.44 88 PHE A C 1
ATOM 706 O O . PHE A 1 88 ? 0.798 6.214 -12.549 1.00 87.44 88 PHE A O 1
ATOM 713 N N . ARG A 1 89 ? 2.597 5.597 -11.357 1.00 87.81 89 ARG A N 1
ATOM 714 C CA . ARG A 1 89 ? 2.520 4.149 -11.630 1.00 87.81 89 ARG A CA 1
ATOM 715 C C . ARG A 1 89 ? 2.604 3.297 -10.368 1.00 87.81 89 ARG A C 1
ATOM 717 O O . ARG A 1 89 ? 2.782 2.085 -10.468 1.00 87.81 89 ARG A O 1
ATOM 724 N N . LEU A 1 90 ? 2.515 3.919 -9.195 1.00 93.00 90 LEU A N 1
ATOM 725 C CA . LEU A 1 90 ? 2.483 3.211 -7.926 1.00 93.00 90 LEU A CA 1
ATOM 726 C C . LEU A 1 90 ? 1.064 2.709 -7.667 1.00 93.00 90 LEU A C 1
ATOM 728 O O . LEU A 1 90 ? 0.113 3.487 -7.682 1.00 93.00 90 LEU A O 1
ATOM 732 N N . ARG A 1 91 ? 0.930 1.417 -7.380 1.00 94.44 91 ARG A N 1
ATOM 733 C CA . ARG A 1 91 ? -0.339 0.816 -6.969 1.00 94.44 91 ARG A CA 1
ATOM 734 C C . ARG A 1 91 ? -0.120 -0.232 -5.894 1.00 94.44 91 ARG A C 1
ATOM 736 O O . ARG A 1 91 ? 0.976 -0.771 -5.730 1.00 94.44 91 ARG A O 1
ATOM 743 N N . HIS A 1 92 ? -1.194 -0.561 -5.192 1.00 95.38 92 HIS A N 1
ATOM 744 C CA . HIS A 1 92 ? -1.209 -1.705 -4.290 1.00 95.38 92 HIS A CA 1
ATOM 745 C C . HIS A 1 92 ? -0.959 -3.010 -5.048 1.00 95.38 92 HIS A C 1
ATOM 747 O O . HIS A 1 92 ? -1.482 -3.223 -6.147 1.00 95.38 92 HIS A O 1
ATOM 753 N N . ALA A 1 93 ? -0.173 -3.898 -4.442 1.00 94.19 93 ALA A N 1
ATOM 754 C CA . ALA A 1 93 ? 0.001 -5.254 -4.932 1.00 94.19 93 ALA A CA 1
ATOM 755 C C . ALA A 1 93 ? -1.308 -6.035 -4.747 1.00 94.19 93 ALA A C 1
ATOM 757 O O . ALA A 1 93 ? -1.943 -6.006 -3.683 1.00 94.19 93 ALA A O 1
ATOM 758 N N . THR A 1 94 ? -1.715 -6.752 -5.789 1.00 92.56 94 THR A N 1
ATOM 759 C CA . THR A 1 94 ? -2.886 -7.630 -5.733 1.00 92.56 94 THR A CA 1
ATOM 760 C C . THR A 1 94 ? -2.595 -8.868 -4.878 1.00 92.56 94 THR A C 1
ATOM 762 O O . THR A 1 94 ? -1.437 -9.274 -4.752 1.00 92.56 94 THR A O 1
ATOM 765 N N . PRO A 1 95 ? -3.623 -9.545 -4.331 1.00 91.94 95 PRO A N 1
ATOM 766 C CA . PRO A 1 95 ? -3.421 -10.801 -3.605 1.00 91.94 95 PRO A CA 1
ATOM 767 C C . PRO A 1 95 ? -2.652 -11.855 -4.417 1.00 91.94 95 PRO A C 1
ATOM 769 O O . PRO A 1 95 ? -1.790 -12.538 -3.873 1.00 91.94 95 PRO A O 1
ATOM 772 N N . LYS A 1 96 ? -2.908 -11.939 -5.732 1.00 92.69 96 LYS A N 1
ATOM 773 C CA . LYS A 1 96 ? -2.209 -12.860 -6.642 1.00 92.69 96 LYS A CA 1
ATOM 774 C C . LYS A 1 96 ? -0.725 -12.522 -6.789 1.00 92.69 96 LYS A C 1
ATOM 776 O O . LYS A 1 96 ? 0.103 -13.424 -6.797 1.00 92.69 96 LYS A O 1
ATOM 781 N N . GLU A 1 97 ? -0.385 -11.238 -6.885 1.00 93.62 97 GLU A N 1
ATOM 782 C CA . GLU A 1 97 ? 1.010 -10.784 -6.939 1.00 93.62 97 GLU A CA 1
ATOM 783 C C . GLU A 1 97 ? 1.738 -11.082 -5.631 1.00 93.62 97 GLU A C 1
ATOM 785 O O . GLU A 1 97 ? 2.824 -11.654 -5.657 1.00 93.62 97 GLU A O 1
ATOM 790 N N . ILE A 1 98 ? 1.111 -10.768 -4.491 1.00 92.88 98 ILE A N 1
ATOM 791 C CA . ILE A 1 98 ? 1.660 -11.049 -3.157 1.00 92.88 98 ILE A CA 1
ATOM 792 C C . ILE A 1 98 ? 1.929 -12.547 -2.998 1.00 92.88 98 ILE A C 1
ATOM 794 O O . ILE A 1 98 ? 3.026 -12.927 -2.597 1.00 92.88 98 ILE A O 1
ATOM 798 N N . GLN A 1 99 ? 0.972 -13.396 -3.381 1.00 92.94 99 GLN A N 1
ATOM 799 C CA . GLN A 1 99 ? 1.137 -14.849 -3.357 1.00 92.94 99 GLN A CA 1
ATOM 800 C C . GLN A 1 99 ? 2.272 -15.324 -4.280 1.00 92.94 99 GLN A C 1
ATOM 802 O O . GLN A 1 99 ? 3.013 -16.236 -3.922 1.00 92.94 99 GLN A O 1
ATOM 807 N N . ALA A 1 100 ? 2.427 -14.708 -5.454 1.00 93.12 100 ALA A N 1
ATOM 808 C CA . ALA A 1 100 ? 3.504 -15.018 -6.391 1.00 93.12 100 ALA A CA 1
ATOM 809 C C . ALA A 1 100 ? 4.868 -14.426 -5.982 1.00 93.12 100 ALA A C 1
ATOM 811 O O . ALA A 1 100 ? 5.883 -14.745 -6.604 1.00 93.12 100 ALA A O 1
ATOM 812 N N . GLY A 1 101 ? 4.904 -13.530 -4.989 1.00 92.69 101 GLY A N 1
ATOM 813 C CA . GLY A 1 101 ? 6.101 -12.798 -4.570 1.00 92.69 101 GLY A CA 1
ATOM 814 C C . GLY A 1 101 ? 6.641 -11.813 -5.617 1.00 92.69 101 GLY A C 1
ATOM 815 O O . GLY A 1 101 ? 7.778 -11.350 -5.498 1.00 92.69 101 GLY A O 1
ATOM 816 N N . ARG A 1 102 ? 5.863 -11.505 -6.662 1.00 92.19 102 ARG A N 1
ATOM 817 C CA . ARG A 1 102 ? 6.282 -10.651 -7.782 1.00 92.19 102 ARG A CA 1
ATOM 818 C C . ARG A 1 102 ? 5.099 -9.945 -8.439 1.00 92.19 102 ARG A C 1
ATOM 820 O O . ARG A 1 102 ? 3.987 -10.472 -8.443 1.00 92.19 102 ARG A O 1
ATOM 827 N N . ARG A 1 103 ? 5.364 -8.788 -9.054 1.00 92.56 103 ARG A N 1
ATOM 828 C CA . ARG A 1 103 ? 4.431 -8.133 -9.980 1.00 92.56 103 ARG A CA 1
ATOM 829 C C . ARG A 1 103 ? 4.139 -9.101 -11.122 1.00 92.56 103 ARG A C 1
ATOM 831 O O . ARG A 1 103 ? 5.062 -9.649 -11.726 1.00 92.56 103 ARG A O 1
ATOM 838 N N . LEU A 1 104 ? 2.865 -9.326 -11.395 1.00 89.88 104 LEU A N 1
ATOM 839 C CA . LEU A 1 104 ? 2.435 -10.155 -12.505 1.00 89.88 104 LEU A CA 1
ATOM 840 C C . LEU A 1 104 ? 2.268 -9.224 -13.693 1.00 89.88 104 LEU A C 1
ATOM 842 O O . LEU A 1 104 ? 1.550 -8.228 -13.608 1.00 89.88 104 LEU A O 1
ATOM 846 N N . GLU A 1 105 ? 2.962 -9.525 -14.786 1.00 74.06 105 GLU A N 1
ATOM 847 C CA . GLU A 1 105 ? 2.658 -8.872 -16.049 1.00 74.06 105 GLU A CA 1
ATOM 848 C C . GLU A 1 105 ? 1.196 -9.174 -16.371 1.00 74.06 105 GLU A C 1
ATOM 850 O O . GLU A 1 105 ? 0.773 -10.334 -16.403 1.00 74.06 105 GLU A O 1
ATOM 855 N N . VAL A 1 106 ? 0.403 -8.122 -16.565 1.00 61.88 106 VAL A N 1
ATOM 856 C CA . VAL A 1 106 ? -0.865 -8.266 -17.272 1.00 61.88 106 VAL A CA 1
ATOM 857 C C . VAL A 1 106 ? -0.480 -8.825 -18.630 1.00 61.88 106 VAL A C 1
ATOM 859 O O . VAL A 1 106 ? 0.176 -8.130 -19.399 1.00 61.88 106 VAL A O 1
ATOM 862 N N . CYS A 1 107 ? -0.792 -10.100 -18.873 1.00 38.28 107 CYS A N 1
ATOM 863 C CA . CYS A 1 107 ? -0.629 -10.718 -20.181 1.00 38.28 107 CYS A CA 1
ATOM 864 C C . CYS A 1 107 ? -1.423 -9.871 -21.183 1.00 38.28 107 CYS A C 1
ATOM 866 O O . CYS A 1 107 ? -2.638 -10.017 -21.299 1.00 38.28 107 CYS A O 1
ATOM 868 N N . GLY A 1 108 ? -0.746 -8.926 -21.834 1.00 44.06 108 GLY A N 1
ATOM 869 C CA . GLY A 1 108 ? -1.196 -8.338 -23.081 1.00 44.06 108 GLY A CA 1
ATOM 870 C C . GLY A 1 108 ? -1.007 -9.406 -24.147 1.00 44.06 108 GLY A C 1
ATOM 871 O O . GLY A 1 108 ? 0.080 -9.976 -24.237 1.00 44.06 108 GLY A O 1
ATOM 872 N N . GLY A 1 109 ? -2.096 -9.741 -24.838 1.00 33.91 109 GLY A N 1
ATOM 873 C CA . GLY A 1 109 ? -2.092 -10.673 -25.966 1.00 33.91 109 GLY A CA 1
ATOM 874 C C . GLY A 1 109 ? -1.340 -10.153 -27.181 1.00 33.91 109 GLY A C 1
ATOM 875 O O . GLY A 1 109 ? -0.978 -8.954 -27.202 1.00 33.91 109 GLY A O 1
#

Foldseek 3Di:
DQPQVVCVHLVSLVVVVVVCVVVVDDDVVVSVVSSLVVCQVVVNADFQFFKDFPPDPFFATWTWHADDVVVQKTWTDDPNDIDIDGNVRIHGDDPVCVVVRGRDPPPDD